Protein AF-A0A8C6LA77-F1 (afdb_monomer_lite)

Foldseek 3Di:
DDDDDDDDDDDDDDDDDDDDDDDDDDDDDDDDDPPPPPPPDDDDDPPPVVVVVVVVVVVVVVVVVVVLLVLQVPQPPRDSPDDDDSVRSVVSSVVVVVVVVVVVLVVVVVVDVVVDDDDDDVVVVVVVVVVVVVVVVPPPPDD

InterPro domains:
  IPR011598 Myc-type, basic helix-loop-helix (bHLH) domain [PF00010] (52-101)
  IPR011598 Myc-type, basic helix-loop-helix (bHLH) domain [PS50888] (48-100)
  I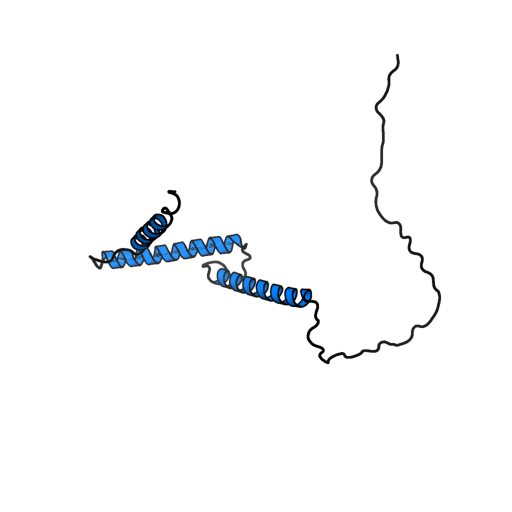PR011598 Myc-type, basic helix-loop-helix (bHLH) domain [SM00353] (54-106)
  IPR036638 Helix-loop-helix DNA-binding domain superfamily [G3DSA:4.10.280.10] (48-111)
  IPR036638 Helix-loop-helix DNA-binding domain superfamily [SSF47459] (47-121)
  IPR050283 E-box Binding Transcriptional Regulators [PTHR23349] (13-109)

Organism: Nothobranchius furzeri (NCBI:txid105023)

Structure (mmCIF, N/CA/C/O backbone):
data_AF-A0A8C6LA77-F1
#
_entry.id   AF-A0A8C6LA77-F1
#
loop_
_atom_site.group_PDB
_atom_site.id
_atom_site.type_symbol
_atom_site.label_atom_id
_atom_site.label_alt_id
_atom_site.label_comp_id
_atom_site.label_asym_id
_atom_site.label_entity_id
_atom_site.label_seq_id
_atom_site.pdbx_PDB_ins_code
_atom_site.Cartn_x
_atom_site.Cartn_y
_atom_site.Cartn_z
_atom_site.occupancy
_atom_site.B_iso_or_equiv
_atom_site.auth_seq_id
_atom_site.auth_comp_id
_atom_site.auth_asym_id
_atom_site.auth_atom_id
_atom_site.pdbx_PDB_model_num
ATOM 1 N N . MET A 1 1 ? 3.614 74.530 -35.720 1.00 43.62 1 MET A N 1
ATOM 2 C CA . MET A 1 1 ? 3.972 73.926 -34.421 1.00 43.62 1 MET A CA 1
ATOM 3 C C . MET A 1 1 ? 3.167 72.638 -34.346 1.00 43.62 1 MET A C 1
ATOM 5 O O . MET A 1 1 ? 2.021 72.685 -33.938 1.00 43.62 1 MET A O 1
ATOM 9 N N . ASP A 1 2 ? 3.510 71.564 -35.046 1.00 40.81 2 ASP A N 1
ATOM 10 C CA . ASP A 1 2 ? 4.758 70.787 -35.110 1.00 40.81 2 ASP A CA 1
ATOM 11 C C . ASP A 1 2 ? 5.117 70.062 -33.802 1.00 40.81 2 ASP A C 1
ATOM 13 O O . ASP A 1 2 ? 5.082 70.667 -32.730 1.00 40.81 2 ASP A O 1
ATOM 17 N N . SER A 1 3 ? 5.530 68.798 -33.966 1.00 47.41 3 SER A N 1
ATOM 18 C CA . SER A 1 3 ? 5.806 67.699 -33.011 1.00 47.41 3 SER A CA 1
ATOM 19 C C . SER A 1 3 ? 4.584 66.811 -32.690 1.00 47.41 3 SER A C 1
ATOM 21 O O . SER A 1 3 ? 3.667 67.244 -32.009 1.00 47.41 3 SER A O 1
ATOM 23 N N . GLY A 1 4 ? 4.449 65.551 -33.120 1.00 45.41 4 GLY A N 1
ATOM 24 C CA . GLY A 1 4 ? 5.397 64.615 -33.728 1.00 45.41 4 GLY A CA 1
ATOM 25 C C . GLY A 1 4 ? 5.729 63.456 -32.774 1.00 45.41 4 GLY A C 1
ATOM 26 O O . GLY A 1 4 ? 6.327 63.683 -31.729 1.00 45.41 4 GLY A O 1
ATOM 27 N N . ASN A 1 5 ? 5.411 62.231 -33.219 1.00 51.69 5 ASN A N 1
ATOM 28 C CA . ASN A 1 5 ? 6.022 60.941 -32.857 1.00 51.69 5 ASN A CA 1
ATOM 29 C C . ASN A 1 5 ? 5.365 60.048 -31.774 1.00 51.69 5 ASN A C 1
ATOM 31 O O . ASN A 1 5 ? 5.666 60.145 -30.588 1.00 51.69 5 ASN A O 1
ATOM 35 N N . CYS A 1 6 ? 4.647 59.013 -32.224 1.00 45.75 6 CYS A N 1
ATOM 36 C CA . CYS A 1 6 ? 4.926 57.646 -31.776 1.00 45.75 6 CYS A CA 1
ATOM 37 C C . CYS A 1 6 ? 4.721 56.663 -32.942 1.00 45.75 6 CYS A C 1
ATOM 39 O O . CYS A 1 6 ? 3.707 56.667 -33.637 1.00 45.75 6 CYS A O 1
ATOM 41 N N . SER A 1 7 ? 5.774 55.897 -33.208 1.00 49.66 7 SER A N 1
ATOM 42 C CA . SER A 1 7 ? 5.964 55.075 -34.395 1.00 49.66 7 SER A CA 1
ATOM 43 C C . SER A 1 7 ? 5.082 53.831 -34.387 1.00 49.66 7 SER A C 1
ATOM 45 O O . SER A 1 7 ? 5.090 53.056 -33.433 1.00 49.66 7 SER A O 1
ATOM 47 N N . GLY A 1 8 ? 4.380 53.604 -35.497 1.00 44.94 8 GLY A N 1
ATOM 48 C CA . GLY A 1 8 ? 3.814 52.304 -35.822 1.00 44.94 8 GLY A CA 1
ATOM 49 C C . GLY A 1 8 ? 4.915 51.339 -36.256 1.00 44.94 8 GLY A C 1
ATOM 50 O O . GLY A 1 8 ? 5.707 51.654 -37.140 1.00 44.94 8 GLY A O 1
ATOM 51 N N . THR A 1 9 ? 4.935 50.152 -35.658 1.00 52.31 9 THR A N 1
ATOM 52 C CA . THR A 1 9 ? 5.522 48.962 -36.280 1.00 52.31 9 THR A CA 1
ATOM 53 C C . THR A 1 9 ? 4.551 47.807 -36.076 1.00 52.31 9 THR A C 1
ATOM 55 O O . THR A 1 9 ? 4.222 47.433 -34.954 1.00 52.31 9 THR A O 1
ATOM 58 N N . VAL A 1 10 ? 4.028 47.320 -37.195 1.00 56.78 10 VAL A N 1
ATOM 59 C CA . VAL A 1 10 ? 3.268 46.081 -37.339 1.00 56.78 10 VAL A CA 1
ATOM 60 C C . VAL A 1 10 ? 4.244 45.024 -37.851 1.00 56.78 10 VAL A C 1
ATOM 62 O O . VAL A 1 10 ? 4.868 45.241 -38.884 1.00 56.78 10 VAL A O 1
ATOM 65 N N . VAL A 1 11 ? 4.398 43.917 -37.129 1.00 59.44 11 VAL A N 1
ATOM 66 C CA . VAL A 1 11 ? 5.002 42.659 -37.611 1.00 59.44 11 VAL A CA 1
ATOM 67 C C . VAL A 1 11 ? 4.238 41.539 -36.893 1.00 59.44 11 VAL A C 1
ATOM 69 O O . VAL A 1 11 ? 4.265 41.464 -35.670 1.00 59.44 11 VAL A O 1
ATOM 72 N N . ASP A 1 12 ? 3.181 41.015 -37.505 1.00 52.16 12 ASP A N 1
ATOM 73 C CA . ASP A 1 12 ? 3.120 39.845 -38.400 1.00 52.16 12 ASP A CA 1
ATOM 74 C C . ASP A 1 12 ? 3.591 38.536 -37.742 1.00 52.16 12 ASP A C 1
ATOM 76 O O . ASP A 1 12 ? 4.764 38.333 -37.430 1.00 52.16 12 ASP A O 1
ATOM 80 N N . ASP A 1 13 ? 2.595 37.687 -37.507 1.00 51.09 13 ASP A N 1
ATOM 81 C CA . ASP A 1 13 ? 2.624 36.338 -36.960 1.00 51.09 13 ASP A CA 1
ATOM 82 C C . ASP A 1 13 ? 2.495 35.385 -38.152 1.00 51.09 13 ASP A C 1
ATOM 84 O O . ASP A 1 13 ? 1.468 35.438 -38.831 1.00 51.09 13 ASP A O 1
ATOM 88 N N . SER A 1 14 ? 3.507 34.555 -38.446 1.00 58.09 14 SER A N 1
ATOM 89 C CA . SER A 1 14 ? 3.315 33.301 -39.196 1.00 58.09 14 SER A CA 1
ATOM 90 C C . SER A 1 14 ? 4.569 32.411 -39.312 1.00 58.09 14 SER A C 1
ATOM 92 O O . SER A 1 14 ? 5.694 32.878 -39.123 1.00 58.09 14 SER A O 1
ATOM 94 N N . PRO A 1 15 ? 4.385 31.098 -39.581 1.00 55.16 15 PRO A N 1
ATOM 95 C CA . PRO A 1 15 ? 5.269 30.033 -39.118 1.00 55.16 15 PRO A CA 1
ATOM 96 C C . PRO A 1 15 ? 6.163 29.406 -40.205 1.00 55.16 15 PRO A C 1
ATOM 98 O O . PRO A 1 15 ? 5.907 29.513 -41.395 1.00 55.16 15 PRO A O 1
ATOM 101 N N . ALA A 1 16 ? 7.148 28.643 -39.719 1.00 46.25 16 ALA A N 1
ATOM 102 C CA . ALA A 1 16 ? 7.680 27.379 -40.247 1.00 46.25 16 ALA A CA 1
ATOM 103 C C . ALA A 1 16 ? 8.174 27.251 -41.711 1.00 46.25 16 ALA A C 1
ATOM 105 O O . ALA A 1 16 ? 7.462 27.458 -42.684 1.00 46.25 16 ALA A O 1
ATOM 106 N N . SER A 1 17 ? 9.343 26.599 -41.794 1.00 41.84 17 SER A N 1
ATOM 107 C CA . SER A 1 17 ? 9.828 25.746 -42.893 1.00 41.84 17 SER A CA 1
ATOM 108 C C . SER A 1 17 ? 10.598 26.420 -44.033 1.00 41.84 17 SER A C 1
ATOM 110 O O . SER A 1 17 ? 10.056 26.708 -45.093 1.00 41.84 17 SER A O 1
ATOM 112 N N . SER A 1 18 ? 11.923 26.471 -43.876 1.00 44.66 18 SER A N 1
ATOM 113 C CA . SER A 1 18 ? 12.855 26.408 -45.008 1.00 44.66 18 SER A CA 1
ATOM 114 C C . SER A 1 18 ? 13.509 25.022 -45.041 1.00 44.66 18 SER A C 1
ATOM 116 O O . SER A 1 18 ? 14.269 24.703 -44.124 1.00 44.66 18 SER A O 1
ATOM 118 N N . PRO A 1 19 ? 13.274 24.183 -46.064 1.00 50.53 19 PRO A N 1
ATOM 119 C CA . PRO A 1 19 ? 14.117 23.030 -46.327 1.00 50.53 19 PRO A CA 1
ATOM 120 C C . PRO A 1 19 ? 15.267 23.460 -47.246 1.00 50.53 19 PRO A C 1
ATOM 122 O O . PRO A 1 19 ? 15.080 23.700 -48.433 1.00 50.53 19 PRO A O 1
ATOM 125 N N . SER A 1 20 ? 16.477 23.540 -46.702 1.00 41.97 20 SER A N 1
ATOM 126 C CA . SER A 1 20 ? 17.706 23.621 -47.495 1.00 41.97 20 SER A CA 1
ATOM 127 C C . SER A 1 20 ? 18.575 22.430 -47.122 1.00 41.97 20 SER A C 1
ATOM 129 O O . SER A 1 20 ? 19.354 22.467 -46.172 1.00 41.97 20 SER A O 1
ATOM 131 N N . SER A 1 21 ? 18.407 21.333 -47.847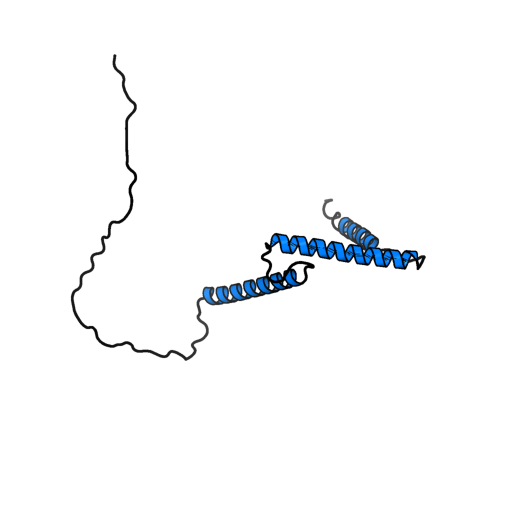 1.00 42.31 21 SER A N 1
ATOM 132 C CA . SER A 1 21 ? 19.323 20.198 -47.805 1.00 42.31 21 SER A CA 1
ATOM 133 C C . SER A 1 21 ? 19.520 19.710 -49.227 1.00 42.31 21 SER A C 1
ATOM 135 O O . SER A 1 21 ? 18.754 18.895 -49.729 1.00 42.31 21 SER A O 1
ATOM 137 N N . SER A 1 22 ? 20.555 20.236 -49.874 1.00 44.75 22 SER A N 1
ATOM 138 C CA . SER A 1 22 ? 21.170 19.581 -51.022 1.00 44.75 22 SER A CA 1
ATOM 139 C C . SER A 1 22 ? 22.040 18.440 -50.502 1.00 44.75 22 SER A C 1
ATOM 141 O O . SER A 1 22 ? 22.968 18.679 -49.727 1.00 44.75 22 SER A O 1
ATOM 143 N N . PRO A 1 23 ? 21.763 17.206 -50.932 1.00 46.91 23 PRO A N 1
ATOM 144 C CA . PRO A 1 23 ? 22.861 16.378 -51.403 1.00 46.91 23 PRO A CA 1
ATOM 145 C C . PRO A 1 23 ? 22.468 15.662 -52.700 1.00 46.91 23 PRO A C 1
ATOM 147 O O . PRO A 1 23 ? 21.567 14.828 -52.714 1.00 46.91 23 PRO A O 1
ATOM 150 N N . SER A 1 24 ? 23.191 15.941 -53.783 1.00 43.06 24 SER A N 1
ATOM 151 C CA . SER A 1 24 ? 23.350 14.955 -54.858 1.00 43.06 24 SER A CA 1
ATOM 152 C C . SER A 1 24 ? 24.413 13.951 -54.402 1.00 43.06 24 SER A C 1
ATOM 154 O O . SER A 1 24 ? 25.433 14.364 -53.843 1.00 43.06 24 SER A O 1
ATOM 156 N N . PRO A 1 25 ? 24.191 12.642 -54.600 1.00 52.75 25 PRO A N 1
ATOM 157 C CA . PRO A 1 25 ? 24.661 12.055 -55.849 1.00 52.75 25 PRO A CA 1
ATOM 158 C C . PRO A 1 25 ? 23.685 11.046 -56.469 1.00 52.75 25 PRO A C 1
ATOM 160 O O . PRO A 1 25 ? 23.032 10.252 -55.793 1.00 52.75 25 PRO A O 1
ATOM 163 N N . ASP A 1 26 ? 23.649 11.068 -57.796 1.00 46.97 26 ASP A N 1
ATOM 164 C CA . ASP A 1 26 ? 23.035 10.050 -58.635 1.00 46.97 26 ASP A CA 1
ATOM 165 C C . ASP A 1 26 ? 23.728 8.689 -58.487 1.00 46.97 26 ASP A C 1
ATOM 167 O O . ASP A 1 26 ? 24.954 8.587 -58.525 1.00 46.97 26 ASP A O 1
ATOM 171 N N . GLY A 1 27 ? 22.915 7.630 -58.504 1.00 41.50 27 GLY A N 1
ATOM 172 C CA . GLY A 1 27 ? 23.244 6.461 -59.314 1.00 41.50 27 GLY A CA 1
ATOM 173 C C . GLY A 1 27 ? 23.547 5.139 -58.603 1.00 41.50 27 GLY A C 1
ATOM 174 O O . GLY A 1 27 ? 24.692 4.832 -58.300 1.00 41.50 27 GLY A O 1
ATOM 175 N N . ARG A 1 28 ? 22.531 4.266 -58.671 1.00 42.69 28 ARG A N 1
ATOM 176 C CA . ARG A 1 28 ? 22.606 2.825 -59.002 1.00 42.69 28 ARG A CA 1
ATOM 177 C C . ARG A 1 28 ? 22.763 1.819 -57.847 1.00 42.69 28 ARG A C 1
ATOM 179 O O . ARG A 1 28 ? 23.587 1.947 -56.957 1.00 42.69 28 ARG A O 1
ATOM 186 N N . HIS A 1 29 ? 21.984 0.743 -58.009 1.00 42.62 29 HIS A N 1
ATOM 187 C CA . HIS A 1 29 ? 22.003 -0.553 -57.320 1.00 42.62 29 HIS A CA 1
ATOM 188 C C . HIS A 1 29 ? 21.158 -0.730 -56.045 1.00 42.62 29 HIS A C 1
ATOM 190 O O . HIS A 1 29 ? 21.636 -0.807 -54.917 1.00 42.62 29 HIS A O 1
ATOM 196 N N . ARG A 1 30 ? 19.857 -0.957 -56.280 1.00 53.50 30 ARG A N 1
ATOM 197 C CA . ARG A 1 30 ? 19.121 -2.006 -55.566 1.00 53.50 30 ARG A CA 1
ATOM 198 C C . ARG A 1 30 ? 19.884 -3.322 -55.758 1.00 53.50 30 ARG A C 1
ATOM 200 O O . ARG A 1 30 ? 19.782 -3.880 -56.837 1.00 53.50 30 ARG A O 1
ATOM 207 N N . ASP A 1 31 ? 20.593 -3.798 -54.740 1.00 41.62 31 ASP A N 1
ATOM 208 C CA . ASP A 1 31 ? 20.888 -5.225 -54.599 1.00 41.62 31 ASP A CA 1
ATOM 209 C C . ASP A 1 31 ? 21.104 -5.629 -53.137 1.00 41.62 31 ASP A C 1
ATOM 211 O O . ASP A 1 31 ? 22.018 -5.195 -52.442 1.00 41.62 31 ASP A O 1
ATOM 215 N N . LEU A 1 32 ? 20.162 -6.442 -52.664 1.00 52.91 32 LEU A N 1
ATOM 216 C CA . LEU A 1 32 ? 20.386 -7.689 -51.935 1.00 52.91 32 LEU A CA 1
ATOM 217 C C . LEU A 1 32 ? 21.676 -7.830 -51.103 1.00 52.91 32 LEU A C 1
ATOM 219 O O . LEU A 1 32 ? 22.432 -8.767 -51.307 1.00 52.91 32 LEU A O 1
ATOM 223 N N . HIS A 1 33 ? 21.837 -7.048 -50.035 1.00 52.47 33 HIS A N 1
ATOM 224 C CA . HIS A 1 33 ? 22.624 -7.495 -48.875 1.00 52.47 33 HIS A CA 1
ATOM 225 C C . HIS A 1 33 ? 21.898 -7.223 -47.555 1.00 52.47 33 HIS A C 1
ATOM 227 O O . HIS A 1 33 ? 22.401 -6.606 -46.621 1.00 52.47 33 HIS A O 1
ATOM 233 N N . ARG A 1 34 ? 20.696 -7.803 -47.446 1.00 47.56 34 ARG A N 1
ATOM 234 C CA . ARG A 1 34 ? 20.112 -8.202 -46.160 1.00 47.56 34 ARG A CA 1
ATOM 235 C C . ARG A 1 34 ? 20.887 -9.414 -45.632 1.00 47.56 34 ARG A C 1
ATOM 237 O O . ARG A 1 34 ? 20.362 -10.524 -45.584 1.00 47.56 34 ARG A O 1
ATOM 244 N N . ALA A 1 35 ? 22.138 -9.203 -45.234 1.00 44.62 35 ALA A N 1
ATOM 245 C CA . ALA A 1 35 ? 22.849 -10.154 -44.396 1.00 44.62 35 ALA A CA 1
ATOM 246 C C . ALA A 1 35 ? 22.228 -10.076 -42.996 1.00 44.62 35 ALA A C 1
ATOM 248 O O . ALA A 1 35 ? 22.548 -9.213 -42.181 1.00 44.62 35 ALA A O 1
ATOM 249 N N . ARG A 1 36 ? 21.260 -10.962 -42.740 1.00 52.12 36 ARG A N 1
ATOM 250 C CA . ARG A 1 36 ? 20.850 -11.305 -41.380 1.00 52.12 36 ARG A CA 1
ATOM 251 C C . ARG A 1 36 ? 22.030 -11.998 -40.705 1.00 52.12 36 ARG A C 1
ATOM 253 O O . ARG A 1 36 ? 22.119 -13.221 -40.718 1.00 52.12 36 ARG A O 1
ATOM 260 N N . THR A 1 37 ? 22.916 -11.224 -40.097 1.00 48.28 37 THR A N 1
ATOM 261 C CA . THR A 1 37 ? 23.861 -11.770 -39.130 1.00 48.28 37 THR A CA 1
ATOM 262 C C . THR A 1 37 ? 23.092 -11.996 -37.836 1.00 48.28 37 THR A C 1
ATOM 264 O O . THR A 1 37 ? 22.841 -11.073 -37.064 1.00 48.28 37 THR A O 1
ATOM 267 N N . LEU A 1 38 ? 22.660 -13.239 -37.630 1.00 52.47 38 LEU A N 1
ATOM 268 C CA . LEU A 1 38 ? 22.356 -13.770 -36.308 1.00 52.47 38 LEU A CA 1
ATOM 269 C C . LEU A 1 38 ? 23.588 -13.533 -35.421 1.00 52.47 38 LEU A C 1
ATOM 271 O O . LEU A 1 38 ? 24.592 -14.220 -35.561 1.00 52.47 38 LEU A O 1
ATOM 275 N N . GLN A 1 39 ? 23.521 -12.552 -34.523 1.00 52.09 39 GLN A N 1
ATOM 276 C CA . GLN A 1 39 ? 24.440 -12.426 -33.390 1.00 52.09 39 GLN A CA 1
ATOM 277 C C . GLN A 1 39 ? 23.684 -12.815 -32.120 1.00 52.09 39 GLN A C 1
ATOM 279 O O . GLN A 1 39 ? 23.390 -12.000 -31.253 1.00 52.09 39 GLN A O 1
ATOM 284 N N . ASN A 1 40 ? 23.354 -14.104 -32.047 1.00 49.53 40 ASN A N 1
ATOM 285 C CA . ASN A 1 40 ? 23.265 -14.802 -30.774 1.00 49.53 40 ASN A CA 1
ATOM 286 C C . ASN A 1 40 ? 24.672 -15.334 -30.481 1.00 49.53 40 ASN A C 1
ATOM 288 O O . ASN A 1 40 ? 25.138 -16.246 -31.155 1.00 49.53 40 ASN A O 1
ATOM 292 N N . GLY A 1 41 ? 25.352 -14.749 -29.500 1.00 42.38 41 GLY A N 1
ATOM 293 C CA . GLY A 1 41 ? 26.675 -15.197 -29.071 1.00 42.38 41 GLY A CA 1
ATOM 294 C C . GLY A 1 41 ? 27.332 -14.139 -28.204 1.00 42.38 41 GLY A C 1
ATOM 295 O O . GLY A 1 41 ? 27.762 -13.106 -28.702 1.00 42.38 41 GLY A O 1
ATOM 296 N N . GLY A 1 42 ? 27.318 -14.372 -26.895 1.00 49.59 42 GLY A N 1
ATOM 297 C CA . GLY A 1 42 ? 27.671 -13.399 -25.875 1.00 49.59 42 GLY A CA 1
ATOM 298 C C . GLY A 1 42 ? 29.047 -12.760 -26.042 1.00 49.59 42 GLY A C 1
ATOM 299 O O . GLY A 1 42 ? 30.056 -13.437 -26.196 1.00 49.59 42 GLY A O 1
ATOM 300 N N . LEU A 1 43 ? 29.071 -11.441 -25.879 1.00 51.44 43 LEU A N 1
ATOM 301 C CA . LEU A 1 43 ? 30.236 -10.700 -25.421 1.00 51.44 43 LEU A CA 1
ATOM 302 C C . LEU A 1 43 ? 29.771 -9.857 -24.240 1.00 51.44 43 LEU A C 1
ATOM 304 O O . LEU A 1 43 ? 29.064 -8.857 -24.378 1.00 51.44 43 LEU A O 1
ATOM 308 N N . GLY A 1 44 ? 30.097 -10.351 -23.051 1.00 51.19 44 GLY A N 1
ATOM 309 C CA . GLY A 1 44 ? 29.797 -9.685 -21.802 1.00 51.19 44 GLY A CA 1
ATOM 310 C C . GLY A 1 44 ? 30.407 -8.286 -21.719 1.00 51.19 44 GLY A C 1
ATOM 311 O O . GLY A 1 44 ? 31.458 -7.976 -22.276 1.00 51.19 44 GLY A O 1
ATOM 312 N N . GLY A 1 45 ? 29.751 -7.456 -20.914 1.00 58.22 45 GLY A N 1
ATOM 313 C CA . GLY A 1 45 ? 30.499 -6.668 -19.940 1.00 58.22 45 GLY A CA 1
ATOM 314 C C . GLY A 1 45 ? 31.076 -5.330 -20.386 1.00 58.22 45 GLY A C 1
ATOM 315 O O . GLY A 1 45 ? 31.911 -4.794 -19.670 1.00 58.22 45 GLY A O 1
ATOM 316 N N . ARG A 1 46 ? 30.635 -4.737 -21.499 1.00 58.50 46 ARG A N 1
ATOM 317 C CA . ARG A 1 46 ? 30.894 -3.305 -21.777 1.00 58.50 46 ARG A CA 1
ATOM 318 C C . ARG A 1 46 ? 29.646 -2.534 -22.191 1.00 58.50 46 ARG A C 1
ATOM 320 O O . ARG A 1 46 ? 29.723 -1.485 -22.827 1.00 58.50 46 ARG A O 1
ATOM 327 N N . GLY A 1 47 ? 28.481 -3.038 -21.781 1.00 61.09 47 GLY A N 1
ATOM 328 C CA . GLY A 1 47 ? 27.253 -2.257 -21.772 1.00 61.09 47 GLY A CA 1
ATOM 329 C C . GLY A 1 47 ? 27.510 -1.003 -20.951 1.00 61.09 47 GLY A C 1
ATOM 330 O O . GLY A 1 47 ? 27.728 -1.097 -19.746 1.00 61.09 47 GLY A O 1
ATOM 331 N N . ARG A 1 48 ? 27.574 0.134 -21.651 1.00 67.25 48 ARG A N 1
ATOM 332 C CA . ARG A 1 48 ? 27.786 1.492 -21.133 1.00 67.25 48 ARG A CA 1
ATOM 333 C C . ARG A 1 48 ? 27.240 1.560 -19.702 1.00 67.25 48 ARG A C 1
ATOM 335 O O . ARG A 1 48 ? 26.061 1.250 -19.551 1.00 67.25 48 ARG A O 1
ATOM 342 N N . PRO A 1 49 ? 28.023 1.924 -18.670 1.00 75.12 49 PRO A N 1
ATOM 343 C CA . PRO A 1 49 ? 27.577 1.902 -17.269 1.00 75.12 49 PRO A CA 1
ATOM 344 C C . PRO A 1 49 ? 26.179 2.508 -17.050 1.00 75.12 49 PRO A C 1
ATOM 346 O O . PRO A 1 49 ? 25.393 2.012 -16.248 1.00 75.12 49 PRO A O 1
ATOM 349 N N . ALA A 1 50 ? 25.819 3.507 -17.862 1.00 86.44 50 ALA A N 1
ATOM 350 C CA . ALA A 1 50 ? 24.479 4.079 -17.952 1.00 86.44 50 ALA A CA 1
ATOM 351 C C . ALA A 1 50 ? 23.347 3.064 -18.246 1.00 86.44 50 ALA A C 1
ATOM 353 O O . ALA A 1 50 ? 22.294 3.146 -17.627 1.00 86.44 50 ALA A O 1
ATOM 354 N N . ALA A 1 51 ? 23.534 2.099 -19.151 1.00 90.06 51 ALA A N 1
ATOM 355 C CA . ALA A 1 51 ? 22.543 1.073 -19.484 1.00 90.06 51 ALA A CA 1
ATOM 356 C C . ALA A 1 51 ? 22.332 0.074 -18.335 1.00 90.06 51 ALA A C 1
ATOM 358 O O . ALA A 1 51 ? 21.193 -0.276 -18.025 1.00 90.06 51 ALA A O 1
ATOM 359 N N . ALA A 1 52 ? 23.413 -0.339 -17.665 1.00 92.00 52 ALA A N 1
ATOM 360 C CA . ALA A 1 52 ? 23.331 -1.189 -16.479 1.00 92.00 52 ALA A CA 1
ATOM 361 C C . ALA A 1 52 ? 22.648 -0.455 -15.311 1.00 92.00 52 ALA A C 1
ATOM 363 O O . ALA A 1 52 ? 21.768 -1.016 -14.657 1.00 92.00 52 ALA A O 1
ATOM 364 N N . ASN A 1 53 ? 22.986 0.819 -15.092 1.00 94.88 53 ASN A N 1
ATOM 365 C CA . ASN A 1 53 ? 22.342 1.655 -14.079 1.00 94.88 53 ASN A CA 1
ATOM 366 C C . ASN A 1 53 ? 20.858 1.894 -14.389 1.00 94.88 53 ASN A C 1
ATOM 368 O O . ASN A 1 53 ? 20.025 1.766 -13.497 1.00 94.88 53 ASN A O 1
ATOM 372 N N . ALA A 1 54 ? 20.504 2.157 -15.649 1.00 95.31 54 ALA A N 1
ATOM 373 C CA . ALA A 1 54 ? 19.112 2.308 -16.066 1.00 95.31 54 ALA A CA 1
ATOM 374 C C . ALA A 1 54 ? 18.300 1.023 -15.838 1.00 95.31 54 ALA A C 1
ATOM 376 O O . ALA A 1 54 ? 17.158 1.091 -15.390 1.00 95.31 54 ALA A O 1
ATOM 377 N N . ALA A 1 55 ? 18.876 -0.153 -16.111 1.00 96.19 55 ALA A N 1
ATOM 378 C CA . ALA A 1 55 ? 18.223 -1.430 -15.826 1.00 96.19 55 ALA A CA 1
ATOM 379 C C . ALA A 1 55 ? 17.984 -1.623 -14.320 1.00 96.19 55 ALA A C 1
ATOM 381 O O . ALA A 1 55 ? 16.876 -1.973 -13.917 1.00 96.19 55 ALA A O 1
ATOM 382 N N . ARG A 1 56 ? 18.988 -1.324 -13.485 1.00 97.25 56 ARG A N 1
ATOM 383 C CA . ARG A 1 56 ? 18.863 -1.384 -12.020 1.00 97.25 56 ARG A CA 1
ATOM 384 C C . ARG A 1 56 ? 17.786 -0.438 -11.495 1.00 97.25 56 ARG A C 1
ATOM 386 O O . ARG A 1 56 ? 16.980 -0.850 -10.665 1.00 97.25 56 ARG A O 1
ATOM 393 N N . GLU A 1 57 ? 17.737 0.795 -11.998 1.00 97.94 57 GLU A N 1
ATOM 394 C CA . GLU A 1 57 ? 16.757 1.778 -11.530 1.00 97.94 57 GLU A CA 1
ATOM 395 C C . GLU A 1 57 ? 15.328 1.393 -11.915 1.00 97.94 57 GLU A C 1
ATOM 397 O O . GLU A 1 57 ? 14.415 1.525 -11.102 1.00 97.94 57 GLU A O 1
ATOM 402 N N . ARG A 1 58 ? 15.124 0.810 -13.104 1.00 98.19 58 ARG A N 1
ATOM 403 C CA . ARG A 1 58 ? 13.818 0.240 -13.473 1.00 98.19 58 ARG A CA 1
ATOM 404 C C . ARG A 1 58 ? 13.391 -0.862 -12.509 1.00 98.19 58 ARG A C 1
ATOM 406 O O . ARG A 1 58 ? 12.248 -0.843 -12.063 1.00 98.19 58 ARG A O 1
ATOM 413 N N . SER A 1 59 ? 14.292 -1.780 -12.153 1.00 98.38 59 SER A N 1
ATOM 414 C CA . SER A 1 59 ? 13.991 -2.823 -11.166 1.00 98.38 59 SER A CA 1
ATOM 415 C C . SER A 1 59 ? 13.648 -2.227 -9.801 1.00 98.38 59 SER A C 1
ATOM 417 O O . SER A 1 59 ? 12.658 -2.629 -9.198 1.00 98.38 59 SER A O 1
ATOM 419 N N . ARG A 1 60 ? 14.399 -1.218 -9.336 1.00 98.56 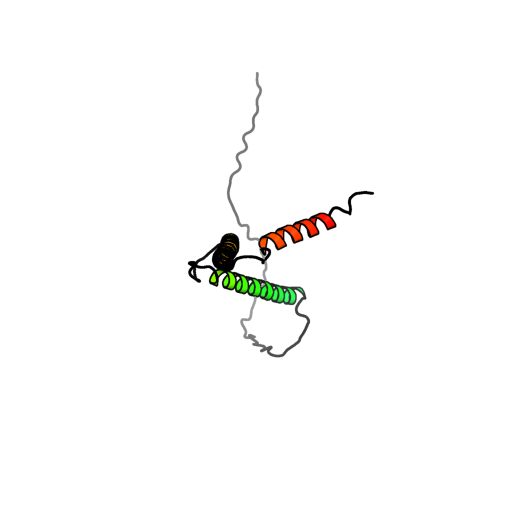60 ARG A N 1
ATOM 420 C CA . ARG A 1 60 ? 14.120 -0.520 -8.070 1.00 98.56 60 ARG A CA 1
ATOM 421 C C . ARG A 1 60 ? 12.727 0.111 -8.069 1.00 98.56 60 ARG A C 1
ATOM 423 O O . ARG A 1 60 ? 11.954 -0.101 -7.137 1.00 98.56 60 ARG A O 1
ATOM 430 N N . VAL A 1 61 ? 12.389 0.852 -9.125 1.00 98.50 61 VAL A N 1
ATOM 431 C CA . VAL A 1 61 ? 11.074 1.491 -9.285 1.00 98.50 61 VAL A CA 1
ATOM 432 C C . VAL A 1 61 ? 9.959 0.449 -9.379 1.00 98.50 61 VAL A C 1
ATOM 434 O O . VAL A 1 61 ? 8.902 0.646 -8.782 1.00 98.50 61 VAL A O 1
ATOM 437 N N . GLN A 1 62 ? 10.186 -0.670 -10.072 1.00 98.56 62 GLN A N 1
ATOM 438 C CA . GLN A 1 62 ? 9.209 -1.753 -10.157 1.00 98.56 62 GLN A CA 1
ATOM 439 C C . GLN A 1 62 ? 8.947 -2.379 -8.783 1.00 98.56 62 GLN A C 1
ATOM 441 O O . GLN A 1 62 ? 7.787 -2.551 -8.420 1.00 98.56 62 GLN A O 1
ATOM 446 N N . THR A 1 63 ? 9.989 -2.641 -7.988 1.00 98.56 63 THR A N 1
ATOM 447 C CA . THR A 1 63 ? 9.844 -3.126 -6.607 1.00 98.56 63 THR A CA 1
ATOM 448 C C . THR A 1 63 ? 9.032 -2.153 -5.756 1.00 98.56 63 THR A C 1
ATOM 450 O O . THR A 1 63 ? 8.098 -2.569 -5.072 1.00 98.56 63 THR A O 1
ATOM 453 N N . LEU A 1 64 ? 9.330 -0.851 -5.835 1.00 98.50 64 LEU A N 1
ATOM 454 C CA . LEU A 1 64 ? 8.576 0.177 -5.111 1.00 98.50 64 LEU A CA 1
ATOM 455 C C . LEU A 1 64 ? 7.108 0.226 -5.546 1.00 98.50 64 LEU A C 1
ATOM 457 O O . LEU A 1 64 ? 6.222 0.349 -4.704 1.00 98.50 64 LEU A O 1
ATOM 461 N N . ARG A 1 65 ? 6.836 0.106 -6.850 1.00 97.31 65 ARG A N 1
ATOM 462 C CA . ARG A 1 65 ? 5.470 0.065 -7.380 1.00 97.31 65 ARG A CA 1
ATOM 463 C C . ARG A 1 65 ? 4.711 -1.149 -6.858 1.00 97.31 65 ARG A C 1
ATOM 465 O O . ARG A 1 65 ? 3.568 -0.996 -6.442 1.00 97.31 65 ARG A O 1
ATOM 472 N N . THR A 1 66 ? 5.333 -2.325 -6.869 1.00 98.00 66 THR A N 1
ATOM 473 C CA . THR A 1 66 ? 4.722 -3.545 -6.335 1.00 98.00 66 THR A CA 1
ATOM 474 C C . THR A 1 66 ? 4.400 -3.378 -4.853 1.00 98.00 66 THR A C 1
ATOM 476 O O . THR A 1 66 ? 3.251 -3.559 -4.474 1.00 98.00 66 THR A O 1
ATOM 479 N N . ALA A 1 67 ? 5.358 -2.936 -4.031 1.00 98.06 67 ALA A N 1
ATOM 480 C CA . ALA A 1 67 ? 5.133 -2.711 -2.601 1.00 98.06 67 ALA A CA 1
ATOM 481 C C . ALA A 1 67 ? 4.019 -1.683 -2.328 1.00 98.06 67 ALA A C 1
ATOM 483 O O . ALA A 1 67 ? 3.213 -1.864 -1.420 1.00 98.06 67 ALA A O 1
ATOM 484 N N . PHE A 1 68 ? 3.940 -0.624 -3.137 1.00 97.62 68 PHE A N 1
ATOM 485 C CA . PHE A 1 68 ? 2.883 0.379 -3.029 1.00 97.62 68 PHE A CA 1
ATOM 486 C C . PHE A 1 68 ? 1.493 -0.194 -3.359 1.00 97.62 68 PHE A C 1
ATOM 488 O O . PHE A 1 68 ? 0.525 0.102 -2.664 1.00 97.62 68 PHE A O 1
ATOM 495 N N . LEU A 1 69 ? 1.387 -1.047 -4.384 1.00 95.88 69 LEU A N 1
ATOM 496 C CA . LEU A 1 69 ? 0.134 -1.736 -4.709 1.00 95.88 69 LEU A CA 1
ATOM 497 C C . LEU A 1 69 ? -0.246 -2.768 -3.642 1.00 95.88 69 LEU A C 1
ATOM 499 O O . LEU A 1 69 ? -1.425 -2.917 -3.343 1.00 95.88 69 LEU A O 1
ATOM 503 N N . GLU A 1 70 ? 0.723 -3.470 -3.051 1.00 96.81 70 GLU A N 1
ATOM 504 C CA . GLU A 1 70 ? 0.465 -4.342 -1.898 1.00 96.81 70 GLU A CA 1
ATOM 505 C C . GLU A 1 70 ? -0.078 -3.544 -0.710 1.00 96.81 70 GLU A C 1
ATOM 507 O O . GLU A 1 70 ? -1.082 -3.939 -0.128 1.00 96.81 70 GLU A O 1
ATOM 512 N N . LEU A 1 71 ? 0.500 -2.377 -0.402 1.00 97.44 71 LEU A N 1
ATOM 513 C CA . LEU A 1 71 ? -0.029 -1.493 0.638 1.00 97.44 71 LEU A CA 1
ATOM 514 C C . LEU A 1 71 ? -1.478 -1.077 0.354 1.00 97.44 71 LEU A C 1
ATOM 516 O O . LEU A 1 71 ? -2.304 -1.099 1.256 1.00 97.44 71 LEU A O 1
ATOM 520 N N . GLN A 1 72 ? -1.812 -0.734 -0.891 1.00 96.75 72 GLN A N 1
ATOM 521 C CA . GLN A 1 72 ? -3.187 -0.386 -1.249 1.00 96.75 72 GLN A CA 1
ATOM 522 C C . GLN A 1 72 ? -4.158 -1.558 -1.034 1.00 96.75 72 GLN A C 1
ATOM 524 O O . GLN A 1 72 ? -5.273 -1.344 -0.568 1.00 96.75 72 GLN A O 1
ATOM 529 N N . ARG A 1 73 ? -3.741 -2.793 -1.337 1.00 95.56 73 ARG A N 1
ATOM 530 C CA . ARG A 1 73 ? -4.577 -3.994 -1.163 1.00 95.56 73 ARG A CA 1
ATOM 531 C C . ARG A 1 73 ? -4.902 -4.311 0.295 1.00 95.56 73 ARG A C 1
ATOM 533 O O . ARG A 1 73 ? -5.880 -5.009 0.539 1.00 95.56 73 ARG A O 1
ATOM 540 N N . THR A 1 74 ? -4.105 -3.835 1.253 1.00 95.44 74 THR A N 1
ATOM 541 C CA . THR A 1 74 ? -4.387 -4.039 2.684 1.00 95.44 74 THR A CA 1
ATOM 542 C C . THR A 1 74 ? -5.388 -3.030 3.248 1.00 95.44 74 THR A C 1
ATOM 544 O O . THR A 1 74 ? -5.856 -3.212 4.374 1.00 95.44 74 THR A O 1
ATOM 547 N N . LEU A 1 75 ? -5.734 -1.980 2.492 1.00 95.81 75 LEU A N 1
ATOM 548 C CA . LEU A 1 75 ? -6.690 -0.972 2.934 1.00 95.81 75 LEU A CA 1
ATOM 549 C C . LEU A 1 75 ? -8.122 -1.521 2.900 1.00 95.81 75 LEU A C 1
ATOM 551 O O . LEU A 1 75 ? -8.555 -2.059 1.878 1.00 95.81 75 LEU A O 1
ATOM 555 N N . PRO A 1 76 ? -8.897 -1.350 3.984 1.00 91.69 76 PRO A N 1
ATOM 556 C CA . PRO A 1 76 ? -10.289 -1.767 4.001 1.00 91.69 76 PRO A CA 1
ATOM 557 C C . PRO A 1 76 ? -11.113 -0.908 3.037 1.00 91.69 76 PRO A C 1
ATOM 559 O O . PRO A 1 76 ? -10.876 0.292 2.896 1.00 91.69 76 PRO A O 1
ATOM 562 N N . SER A 1 77 ? -12.116 -1.518 2.404 1.00 81.69 77 SER A N 1
ATOM 563 C CA . SER A 1 77 ? -13.104 -0.832 1.554 1.00 81.69 77 SER A CA 1
ATOM 564 C C . SER A 1 77 ? -12.542 -0.131 0.311 1.00 81.69 77 SER A C 1
ATOM 566 O O . SER A 1 77 ? -13.267 0.613 -0.347 1.00 81.69 77 SER A O 1
ATOM 568 N N . VAL A 1 78 ? -11.280 -0.388 -0.043 1.00 87.06 78 VAL A N 1
ATOM 569 C CA . VAL A 1 78 ? -10.669 0.064 -1.295 1.00 87.06 78 VAL A CA 1
ATOM 570 C C . VAL A 1 78 ? -10.583 -1.132 -2.246 1.00 87.06 78 VAL A C 1
ATOM 572 O O . VAL A 1 78 ? -9.779 -2.036 -2.012 1.00 87.06 78 VAL A O 1
ATOM 575 N N . PRO A 1 79 ? -11.377 -1.170 -3.331 1.00 84.62 79 PRO A N 1
ATOM 576 C CA . PRO A 1 79 ? -11.217 -2.186 -4.364 1.00 84.62 79 PRO A CA 1
ATOM 577 C C . PRO A 1 79 ? -9.792 -2.164 -4.954 1.00 84.62 79 PRO A C 1
ATOM 579 O O . PRO A 1 79 ? -9.240 -1.076 -5.167 1.00 84.62 79 PRO A O 1
ATOM 582 N N . PRO A 1 80 ? -9.179 -3.328 -5.242 1.00 78.75 80 PRO A N 1
ATOM 583 C CA . PRO A 1 80 ? -7.770 -3.434 -5.644 1.00 78.75 80 PRO A CA 1
ATOM 584 C C . PRO A 1 80 ? -7.447 -2.776 -6.997 1.00 78.75 80 PRO A C 1
ATOM 586 O O . PRO A 1 80 ? -6.284 -2.518 -7.298 1.00 78.75 80 PRO A O 1
ATOM 589 N N . ASP A 1 81 ? -8.461 -2.505 -7.811 1.00 81.50 81 ASP A N 1
ATOM 590 C CA . ASP A 1 81 ? -8.407 -1.842 -9.114 1.00 81.50 81 ASP A CA 1
ATOM 591 C C . ASP A 1 81 ? -8.675 -0.327 -9.044 1.00 81.50 81 ASP A C 1
ATOM 593 O O . ASP A 1 81 ? -8.545 0.383 -10.047 1.00 81.50 81 ASP A O 1
ATOM 597 N N . THR A 1 82 ? -8.984 0.196 -7.853 1.00 90.94 82 THR A N 1
ATOM 598 C CA . THR A 1 82 ? -9.208 1.630 -7.644 1.00 90.94 82 THR A CA 1
ATOM 599 C C . THR A 1 82 ? -7.920 2.409 -7.873 1.00 90.94 82 THR A C 1
ATOM 601 O O . THR A 1 82 ? -6.858 2.077 -7.349 1.00 90.94 82 THR A O 1
ATOM 604 N N . LYS A 1 83 ? -8.000 3.500 -8.632 1.00 91.81 83 LYS A N 1
ATOM 605 C CA . LYS A 1 83 ? -6.863 4.403 -8.824 1.00 91.81 83 LYS A CA 1
ATOM 606 C C . LYS A 1 83 ? -6.836 5.430 -7.699 1.00 91.81 83 LYS A C 1
ATOM 608 O O . LYS A 1 83 ? -7.552 6.423 -7.759 1.00 91.81 83 LYS A O 1
ATOM 613 N N . LEU A 1 84 ? -5.998 5.193 -6.697 1.00 92.50 84 LEU A N 1
ATOM 614 C CA . LEU A 1 84 ? -5.699 6.164 -5.647 1.00 92.50 84 LEU A CA 1
ATOM 615 C C . LEU A 1 84 ? -4.382 6.885 -5.937 1.00 92.50 84 LEU A C 1
ATOM 617 O O . LEU A 1 84 ? -3.463 6.321 -6.541 1.00 92.50 84 LEU A O 1
ATOM 621 N N . SER A 1 85 ? -4.276 8.142 -5.504 1.00 96.56 85 SER A N 1
ATOM 622 C CA . SER A 1 85 ? -2.998 8.847 -5.569 1.00 96.56 85 SER A CA 1
ATOM 623 C C . SER A 1 85 ? -2.007 8.264 -4.553 1.00 96.56 85 SER A C 1
ATOM 625 O O . SER A 1 85 ? -2.386 7.619 -3.573 1.00 96.56 85 SER A O 1
ATOM 627 N N . LYS A 1 86 ? -0.705 8.520 -4.759 1.00 96.50 86 LYS A N 1
ATOM 628 C CA . LYS A 1 86 ? 0.336 8.119 -3.796 1.00 96.50 86 LYS A CA 1
ATOM 629 C C . LYS A 1 86 ? 0.068 8.660 -2.398 1.00 96.50 86 LYS A C 1
ATOM 631 O O . LYS A 1 86 ? 0.310 7.959 -1.424 1.00 96.50 86 LYS A O 1
ATOM 636 N N . LEU A 1 87 ? -0.424 9.892 -2.323 1.00 97.88 87 LEU A N 1
ATOM 637 C CA . LEU A 1 87 ? -0.722 10.547 -1.063 1.00 97.88 87 LEU A CA 1
ATOM 638 C C . LEU A 1 87 ? -1.939 9.912 -0.385 1.00 97.88 87 LEU A C 1
ATOM 640 O O . LEU A 1 87 ? -1.852 9.580 0.792 1.00 97.88 87 LEU A O 1
ATOM 644 N N . ASP A 1 88 ? -3.021 9.670 -1.128 1.00 96.38 88 ASP A N 1
ATOM 645 C CA . ASP A 1 88 ? -4.254 9.112 -0.559 1.00 96.38 88 ASP A CA 1
ATOM 646 C C . ASP A 1 88 ? -4.025 7.728 0.047 1.00 96.38 88 ASP A C 1
ATOM 648 O O . ASP A 1 88 ? -4.472 7.469 1.159 1.00 96.38 88 ASP A O 1
ATOM 652 N N . VAL A 1 89 ? -3.269 6.852 -0.628 1.00 96.81 89 VAL A N 1
ATOM 653 C CA . VAL A 1 89 ? -2.918 5.530 -0.072 1.00 96.81 89 VAL A CA 1
ATOM 654 C C . VAL A 1 89 ? -2.138 5.671 1.234 1.00 96.81 89 VAL A C 1
ATOM 656 O O . VAL A 1 89 ? -2.410 4.945 2.187 1.00 96.81 89 VAL A O 1
ATOM 659 N N . LEU A 1 90 ? -1.191 6.612 1.313 1.00 98.12 90 LEU A N 1
ATOM 660 C CA . LEU A 1 90 ? -0.409 6.842 2.532 1.00 98.12 90 LEU A CA 1
ATOM 661 C C . LEU A 1 90 ? -1.274 7.408 3.671 1.00 98.12 90 LEU A C 1
ATOM 663 O O . LEU A 1 90 ? -1.142 6.976 4.819 1.00 98.12 90 LEU A O 1
ATOM 667 N N . ILE A 1 91 ? -2.187 8.334 3.366 1.00 97.38 91 ILE A N 1
ATOM 668 C CA . ILE A 1 91 ? -3.137 8.890 4.341 1.00 97.38 91 ILE A CA 1
ATOM 669 C C . ILE A 1 91 ? -4.096 7.801 4.840 1.00 97.38 91 ILE A C 1
ATOM 671 O O . ILE A 1 91 ? -4.288 7.647 6.046 1.00 97.38 91 ILE A O 1
ATOM 675 N N . LEU A 1 92 ? -4.673 7.004 3.940 1.00 96.94 92 LEU A N 1
ATOM 676 C CA . LEU A 1 92 ? -5.581 5.916 4.304 1.00 96.94 92 LEU A CA 1
ATOM 677 C C . LEU A 1 92 ? -4.873 4.838 5.129 1.00 96.94 92 LEU A C 1
ATOM 679 O O . LEU A 1 92 ? -5.425 4.384 6.128 1.00 96.94 92 LEU A O 1
ATOM 683 N N . ALA A 1 93 ? -3.639 4.471 4.774 1.00 97.81 93 ALA A N 1
ATOM 684 C CA . ALA A 1 93 ? -2.851 3.498 5.529 1.00 97.81 93 ALA A CA 1
ATOM 685 C C . ALA A 1 93 ? -2.567 3.973 6.956 1.00 97.81 93 ALA A C 1
ATOM 687 O O . ALA A 1 93 ? -2.808 3.240 7.913 1.00 97.81 93 ALA A O 1
ATOM 688 N N . THR A 1 94 ? -2.103 5.214 7.116 1.00 97.75 94 THR A N 1
ATOM 689 C CA . THR A 1 94 ? -1.834 5.789 8.445 1.00 97.75 94 THR A CA 1
ATOM 690 C C . THR A 1 94 ? -3.110 5.910 9.280 1.00 97.75 94 THR A C 1
ATOM 692 O O . THR A 1 94 ? -3.112 5.543 10.456 1.00 97.75 94 THR A O 1
ATOM 695 N N . THR A 1 95 ? -4.219 6.318 8.659 1.00 97.06 95 THR A N 1
ATOM 696 C CA . THR A 1 95 ? -5.545 6.355 9.293 1.00 97.06 95 THR A CA 1
ATOM 697 C C . THR A 1 95 ? -5.997 4.963 9.735 1.00 97.06 95 THR A C 1
ATOM 699 O O . THR A 1 95 ? -6.500 4.798 10.847 1.00 97.06 95 THR A O 1
ATOM 702 N N . TYR A 1 96 ? -5.788 3.940 8.904 1.00 97.81 96 TYR A N 1
ATOM 703 C CA . TYR A 1 96 ? -6.188 2.576 9.230 1.00 97.81 96 TYR A CA 1
ATOM 704 C C . TYR A 1 96 ? -5.334 1.966 10.346 1.00 97.81 96 TYR A C 1
ATOM 706 O O . TYR A 1 96 ? -5.884 1.356 11.263 1.00 97.81 96 TYR A O 1
ATOM 714 N N . ILE A 1 97 ? -4.019 2.209 10.348 1.00 97.38 97 ILE A N 1
ATOM 715 C CA . ILE A 1 97 ? -3.144 1.848 11.473 1.00 97.38 97 ILE A CA 1
ATOM 716 C C . ILE A 1 97 ? -3.663 2.493 12.765 1.00 97.38 97 ILE A C 1
ATOM 718 O O . ILE A 1 97 ? -3.843 1.798 13.762 1.00 97.38 97 ILE A O 1
ATOM 722 N N . ALA A 1 98 ? -3.977 3.793 12.755 1.00 95.25 98 ALA A N 1
ATOM 723 C CA . ALA A 1 98 ? -4.517 4.484 13.928 1.00 95.25 98 ALA A CA 1
ATOM 724 C C . ALA A 1 98 ? -5.857 3.887 14.402 1.00 95.25 98 ALA A C 1
ATOM 726 O O . ALA A 1 98 ? -6.076 3.715 15.605 1.00 95.25 98 ALA A O 1
ATOM 727 N N . HIS A 1 99 ? -6.738 3.526 13.467 1.00 96.44 99 HIS A N 1
ATOM 728 C CA . HIS A 1 99 ? -8.002 2.857 13.766 1.00 96.44 99 HIS A CA 1
ATOM 729 C C . HIS A 1 99 ? -7.798 1.490 14.438 1.00 96.44 99 HIS A C 1
ATOM 731 O O . HIS A 1 99 ? -8.435 1.208 15.459 1.00 96.44 99 HIS A O 1
ATOM 737 N N . LEU A 1 100 ? -6.906 0.653 13.897 1.00 96.06 100 LEU A N 1
ATOM 738 C CA . LEU A 1 100 ? -6.588 -0.657 14.468 1.00 96.06 100 LEU A CA 1
ATOM 739 C C . LEU A 1 100 ? -5.960 -0.517 15.856 1.00 96.06 100 LEU A C 1
ATOM 741 O O . LEU A 1 100 ? -6.414 -1.175 16.788 1.00 96.06 100 LEU A O 1
ATOM 745 N N . THR A 1 101 ? -5.004 0.400 16.026 1.00 94.94 101 THR A N 1
ATOM 746 C CA . THR A 1 101 ? -4.391 0.696 17.329 1.00 94.94 101 THR A CA 1
ATOM 747 C C . THR A 1 101 ? -5.449 1.080 18.360 1.00 94.94 101 THR A C 1
ATOM 749 O O . THR A 1 101 ? -5.506 0.482 19.430 1.00 94.94 101 THR A O 1
ATOM 752 N N . ARG A 1 102 ? -6.359 2.009 18.029 1.00 92.56 102 ARG A N 1
ATOM 753 C CA . ARG A 1 102 ? -7.445 2.414 18.937 1.00 92.56 102 ARG A CA 1
ATOM 754 C C . ARG A 1 102 ? -8.390 1.257 19.261 1.00 92.56 102 ARG A C 1
ATOM 756 O O . ARG A 1 102 ? -8.844 1.145 20.396 1.00 92.56 102 ARG A O 1
ATOM 763 N N . THR A 1 103 ? -8.715 0.426 18.274 1.00 94.00 103 THR A N 1
ATOM 764 C CA . THR A 1 103 ? -9.587 -0.743 18.460 1.00 94.00 103 THR A CA 1
ATOM 765 C C . THR A 1 103 ? -8.957 -1.749 19.422 1.00 94.00 103 THR A C 1
ATOM 767 O O . THR A 1 103 ? -9.615 -2.167 20.374 1.00 94.00 103 THR A O 1
ATOM 770 N N . LEU A 1 104 ? -7.671 -2.062 19.244 1.00 93.19 104 LEU A N 1
ATOM 771 C CA . LEU A 1 104 ? -6.929 -2.960 20.129 1.00 93.19 104 LEU A CA 1
ATOM 772 C C . LEU A 1 104 ? -6.777 -2.385 21.543 1.00 93.19 104 LEU A C 1
ATOM 774 O O . LEU A 1 104 ? -6.971 -3.110 22.519 1.00 93.19 104 LEU A O 1
ATOM 778 N N . THR A 1 105 ? -6.495 -1.086 21.679 1.00 88.44 105 THR A N 1
ATOM 779 C CA . THR A 1 105 ? -6.421 -0.418 22.987 1.00 88.44 105 THR A CA 1
ATOM 780 C C . THR A 1 105 ? -7.756 -0.483 23.721 1.00 88.44 105 THR A C 1
ATOM 782 O O . THR A 1 105 ? -7.779 -0.914 24.865 1.00 88.44 105 THR A O 1
ATOM 785 N N . LYS A 1 106 ? -8.881 -0.173 23.064 1.00 82.88 106 LYS A N 1
ATOM 786 C CA . LYS A 1 106 ? -10.217 -0.270 23.682 1.00 82.88 106 LYS A CA 1
ATOM 787 C C . LYS A 1 106 ? -10.555 -1.686 24.150 1.00 82.88 106 LYS A C 1
ATOM 789 O O . LYS A 1 106 ? -11.128 -1.858 25.220 1.00 82.88 106 LYS A O 1
ATOM 794 N N . GLN A 1 107 ? -10.222 -2.704 23.353 1.00 81.44 107 GLN A N 1
ATOM 795 C CA . GLN A 1 107 ? -10.422 -4.104 23.744 1.00 81.44 107 GLN A CA 1
ATOM 796 C C . GLN A 1 107 ? -9.563 -4.466 24.957 1.00 81.44 107 GLN A C 1
ATOM 798 O O . GLN A 1 107 ? -10.039 -5.113 25.884 1.00 81.44 107 GLN A O 1
ATOM 803 N N . THR A 1 108 ? -8.317 -4.001 24.967 1.00 77.88 108 THR A N 1
ATOM 804 C CA . THR A 1 108 ? -7.382 -4.203 26.074 1.00 77.88 108 THR A CA 1
ATOM 805 C C . THR A 1 108 ? -7.872 -3.500 27.342 1.00 77.88 108 THR A C 1
ATOM 807 O O . THR A 1 108 ? -7.925 -4.124 28.392 1.00 77.88 108 THR A O 1
ATOM 810 N N . GLU A 1 109 ? -8.327 -2.249 27.252 1.00 70.25 109 GLU A N 1
ATOM 811 C CA . GLU A 1 109 ? -8.938 -1.498 28.357 1.00 70.25 109 GLU A CA 1
ATOM 812 C C . GLU A 1 109 ? -10.193 -2.190 28.899 1.00 70.25 109 GLU A C 1
ATOM 814 O O . GLU A 1 109 ? -10.333 -2.316 30.109 1.00 70.25 109 GLU A O 1
ATOM 819 N N . ALA A 1 110 ? -11.076 -2.703 28.036 1.00 70.12 110 ALA A N 1
ATOM 820 C CA . ALA A 1 110 ? -12.249 -3.462 28.470 1.00 70.12 110 ALA A CA 1
ATOM 821 C C . ALA A 1 110 ? -11.856 -4.751 29.215 1.00 70.12 110 ALA A C 1
ATOM 823 O O . ALA A 1 110 ? -12.428 -5.067 30.257 1.00 70.12 110 ALA A O 1
ATOM 824 N N . LEU A 1 111 ? -10.840 -5.470 28.726 1.00 64.12 111 LEU A N 1
ATOM 825 C CA . LEU A 1 111 ? -10.302 -6.657 29.396 1.00 64.12 111 LEU A CA 1
ATOM 826 C C . LEU A 1 111 ? -9.579 -6.315 30.706 1.00 64.12 111 LEU A C 1
ATOM 828 O O . LEU A 1 111 ? -9.652 -7.087 31.655 1.00 64.12 111 LEU A O 1
ATOM 832 N N . HIS A 1 112 ? -8.906 -5.168 30.783 1.00 60.91 112 HIS A N 1
ATOM 833 C CA . HIS A 1 112 ? -8.181 -4.710 31.971 1.00 60.91 112 HIS A CA 1
ATOM 834 C C . HIS A 1 112 ? -9.118 -4.105 33.023 1.00 60.91 112 HIS A C 1
ATOM 836 O O . HIS A 1 112 ? -8.898 -4.282 34.213 1.00 60.91 112 HIS A O 1
ATOM 842 N N . SER A 1 113 ? -10.220 -3.476 32.613 1.00 61.31 113 SER A N 1
ATOM 843 C CA . SER A 1 113 ? -11.272 -3.022 33.527 1.00 61.31 113 SER A CA 1
ATOM 844 C C . SER A 1 113 ? -12.030 -4.199 34.157 1.00 61.31 113 SER A C 1
ATOM 846 O O . SER A 1 113 ? -12.586 -4.054 35.241 1.00 61.31 113 SER A O 1
ATOM 848 N N . LEU A 1 114 ? -12.030 -5.367 33.500 1.00 58.91 114 LEU A N 1
ATOM 849 C CA . LEU A 1 114 ? -12.522 -6.641 34.045 1.00 58.91 114 LEU A CA 1
ATOM 850 C C . LEU A 1 114 ? -11.455 -7.396 34.857 1.00 58.91 114 LEU A C 1
ATOM 852 O O . LEU A 1 114 ? -11.789 -8.252 35.673 1.00 58.91 114 LEU A O 1
ATOM 856 N N . LYS A 1 115 ? -10.175 -7.088 34.637 1.00 56.41 115 LYS A N 1
ATOM 857 C CA . LYS A 1 115 ? -9.016 -7.742 35.247 1.00 56.41 115 LYS A CA 1
ATOM 858 C C . LYS A 1 115 ? -8.230 -6.694 36.029 1.00 56.41 115 LYS A C 1
ATOM 860 O O . LYS A 1 115 ? -7.172 -6.250 35.597 1.00 56.41 115 LYS A O 1
ATOM 865 N N . GLY A 1 116 ? -8.835 -6.244 37.127 1.00 54.66 116 GLY A N 1
ATOM 866 C CA . GLY A 1 116 ? -8.307 -5.177 37.968 1.00 54.66 116 GLY A CA 1
ATOM 867 C C . GLY A 1 116 ? -6.841 -5.375 38.370 1.00 54.66 116 GLY A C 1
ATOM 868 O O . GLY A 1 116 ? -6.387 -6.503 38.549 1.00 54.66 116 GLY A O 1
ATOM 869 N N . GLU A 1 117 ? -6.173 -4.231 38.551 1.00 54.47 117 GLU A N 1
ATOM 870 C CA . GLU A 1 117 ? -4.869 -4.025 39.202 1.00 54.47 117 GLU A CA 1
ATOM 871 C C . GLU A 1 117 ? -3.617 -4.568 38.470 1.00 54.47 117 GLU A C 1
ATOM 873 O O . GLU A 1 117 ? -3.362 -5.767 38.404 1.00 54.47 117 GLU A O 1
ATOM 878 N N . GLY A 1 118 ? -2.762 -3.648 37.984 1.00 55.72 118 GLY A N 1
ATOM 879 C CA . GLY A 1 118 ? -1.306 -3.874 37.961 1.00 55.72 118 GLY A CA 1
ATOM 880 C C . GLY A 1 118 ? -0.509 -3.585 36.680 1.00 55.72 118 GLY A C 1
ATOM 881 O O . GLY A 1 118 ? 0.711 -3.453 36.770 1.00 55.72 118 GLY A O 1
ATOM 882 N N . TYR A 1 119 ? -1.115 -3.456 35.494 1.00 56.72 119 TYR A N 1
ATOM 883 C CA . TYR A 1 119 ? -0.335 -3.339 34.247 1.00 56.72 119 TYR A CA 1
ATOM 884 C C . TYR A 1 119 ? -0.275 -1.908 33.701 1.00 56.72 119 TYR A C 1
ATOM 886 O O . TYR A 1 119 ? -1.242 -1.386 33.146 1.00 56.72 119 TYR A O 1
ATOM 894 N N . LEU A 1 120 ? 0.904 -1.289 33.838 1.00 59.91 120 LEU A N 1
ATOM 895 C CA . LEU A 1 120 ? 1.244 0.010 33.260 1.00 59.91 120 LEU A CA 1
ATOM 896 C C . LEU A 1 120 ? 0.996 -0.003 31.738 1.00 59.91 120 LEU A C 1
ATOM 898 O O . LEU A 1 120 ? 1.557 -0.812 30.998 1.00 59.91 120 LEU A O 1
ATOM 902 N N . HIS A 1 121 ? 0.125 0.894 31.280 1.00 61.50 121 HIS A N 1
ATOM 903 C CA . HIS A 1 121 ? -0.399 0.935 29.916 1.00 61.50 121 HIS A CA 1
ATOM 904 C C . HIS A 1 121 ? 0.699 1.260 28.871 1.00 61.50 121 HIS A C 1
ATOM 906 O O . HIS A 1 121 ? 1.517 2.152 29.107 1.00 61.50 121 HIS A O 1
ATOM 912 N N . PRO A 1 122 ? 0.726 0.626 27.679 1.00 61.09 122 PRO A N 1
ATOM 913 C CA . PRO A 1 122 ? 1.782 0.836 26.678 1.00 61.09 122 PRO A CA 1
ATOM 914 C C . PRO A 1 122 ? 1.879 2.280 26.158 1.00 61.09 122 PRO A C 1
ATOM 916 O O . PRO A 1 122 ? 2.953 2.716 25.751 1.00 61.09 122 PRO A O 1
ATOM 919 N N . VAL A 1 123 ? 0.793 3.059 26.223 1.00 60.16 123 VAL A N 1
ATOM 920 C CA . VAL A 1 123 ? 0.833 4.493 25.874 1.00 60.16 123 VAL A CA 1
ATOM 921 C C . VAL A 1 123 ? 1.570 5.309 26.947 1.00 60.16 123 VAL A C 1
ATOM 923 O O . VAL A 1 123 ? 2.242 6.281 26.618 1.00 60.16 123 VAL A O 1
ATOM 926 N N . VAL A 1 124 ? 1.534 4.872 28.212 1.00 64.56 124 VAL A N 1
ATOM 927 C CA . VAL A 1 124 ? 2.332 5.464 29.299 1.00 64.56 124 VAL A CA 1
ATOM 928 C C . VAL A 1 124 ? 3.811 5.116 29.115 1.00 64.56 124 VAL A C 1
ATOM 930 O O . VAL A 1 124 ? 4.653 5.993 29.265 1.00 64.56 124 VAL A O 1
ATOM 933 N N . TYR A 1 125 ? 4.137 3.891 28.679 1.00 66.62 125 TYR A N 1
ATOM 934 C CA . TYR A 1 125 ? 5.504 3.538 28.271 1.00 66.62 125 TYR A CA 1
ATOM 935 C C . TYR A 1 125 ? 6.005 4.404 27.116 1.00 66.62 125 TYR A C 1
ATOM 937 O O . TYR A 1 125 ? 7.132 4.881 27.178 1.00 66.62 125 TYR A O 1
ATOM 945 N N . PHE A 1 126 ? 5.188 4.645 26.085 1.00 62.31 126 PHE A N 1
ATOM 946 C CA . PHE A 1 126 ? 5.567 5.548 24.995 1.00 62.31 126 PHE A CA 1
ATOM 947 C C . PHE A 1 126 ? 5.802 6.976 25.493 1.00 62.31 126 PHE A C 1
ATOM 949 O O . PHE A 1 126 ? 6.799 7.579 25.111 1.00 62.31 126 PHE A O 1
ATOM 956 N N . GLY A 1 127 ? 4.951 7.487 26.389 1.00 68.50 127 GLY A N 1
ATOM 957 C CA . GLY A 1 127 ? 5.155 8.789 27.030 1.00 68.50 127 GLY A CA 1
ATOM 958 C C . GLY A 1 127 ? 6.465 8.861 27.822 1.00 68.50 127 GLY A C 1
ATOM 959 O O . GLY A 1 127 ? 7.263 9.769 27.606 1.00 68.50 127 GLY A O 1
ATOM 960 N N . ILE A 1 128 ? 6.740 7.862 28.666 1.00 71.12 128 ILE A N 1
ATOM 961 C CA . ILE A 1 128 ? 7.966 7.779 29.478 1.00 71.12 128 ILE A CA 1
ATOM 962 C C . ILE A 1 128 ? 9.212 7.623 28.594 1.00 71.12 128 ILE A C 1
ATOM 964 O O . ILE A 1 128 ? 10.230 8.272 28.829 1.00 71.12 128 ILE A O 1
ATOM 968 N N . LEU A 1 129 ? 9.149 6.794 27.550 1.00 70.81 129 LEU A N 1
ATOM 969 C CA . LEU A 1 129 ? 10.252 6.609 26.604 1.00 70.81 129 LEU A CA 1
ATOM 970 C C . LEU A 1 129 ? 10.483 7.858 25.747 1.00 70.81 129 LEU A C 1
ATOM 972 O O . LEU A 1 129 ? 11.627 8.163 25.410 1.00 70.81 129 LEU A O 1
ATOM 976 N N . GLN A 1 130 ? 9.429 8.609 25.425 1.00 68.06 130 GLN A N 1
ATOM 977 C CA . GLN A 1 130 ? 9.532 9.877 24.713 1.00 68.06 130 GLN A CA 1
ATOM 978 C C . GLN A 1 130 ? 10.142 10.968 25.600 1.00 68.06 130 GLN A C 1
ATOM 980 O O . GLN A 1 130 ? 11.012 11.700 25.133 1.00 68.06 130 GLN A O 1
ATOM 985 N N . GLU A 1 131 ? 9.782 11.039 26.885 1.00 71.69 131 GLU A N 1
ATOM 986 C CA . GLU A 1 131 ? 10.474 11.905 27.849 1.00 71.69 131 GLU A CA 1
ATOM 987 C C . GLU A 1 131 ? 11.942 11.513 28.037 1.00 71.69 131 GLU A C 1
ATOM 989 O O . GLU A 1 131 ? 12.816 12.379 28.001 1.00 71.69 131 GLU A O 1
ATOM 994 N N . TYR A 1 132 ? 12.242 10.219 28.154 1.00 72.06 132 TYR A N 1
ATOM 995 C CA . TYR A 1 132 ? 13.613 9.715 28.228 1.00 72.06 132 TYR A CA 1
ATOM 996 C C . TYR A 1 132 ? 14.437 10.107 26.988 1.00 72.06 132 TYR A C 1
ATOM 998 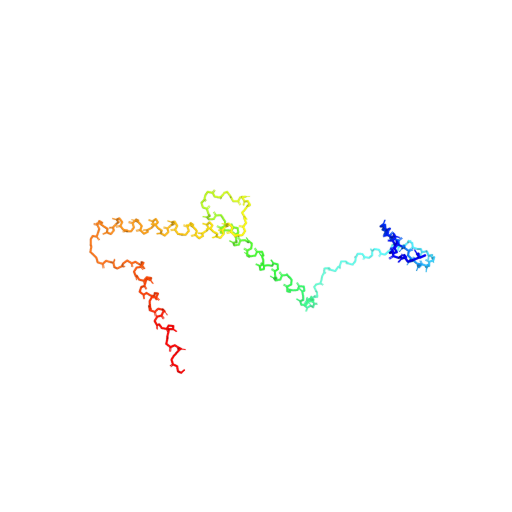O O . TYR A 1 132 ? 15.563 10.597 27.103 1.00 72.06 132 TYR A O 1
ATOM 1006 N N . TYR A 1 133 ? 13.853 9.975 25.794 1.00 66.31 133 TYR A N 1
ATOM 1007 C CA . TYR A 1 133 ? 14.478 10.376 24.533 1.00 66.31 133 TYR A CA 1
ATOM 1008 C C . TYR A 1 133 ? 14.683 11.900 24.432 1.00 66.31 133 TYR A C 1
ATOM 1010 O O . TYR A 1 133 ? 15.742 12.357 23.998 1.00 66.31 133 TYR A O 1
ATOM 1018 N N . ASN A 1 134 ? 13.717 12.702 24.889 1.00 69.12 134 ASN A N 1
ATOM 1019 C CA . ASN A 1 134 ? 13.817 14.164 24.902 1.00 69.12 134 ASN A CA 1
ATOM 1020 C C . ASN A 1 134 ? 14.842 14.673 25.936 1.00 69.12 134 ASN A C 1
ATOM 1022 O O . ASN A 1 134 ? 15.601 15.600 25.649 1.00 69.12 134 ASN A O 1
ATOM 1026 N N . SER A 1 135 ? 14.926 14.028 27.102 1.00 70.75 135 SER A N 1
ATOM 1027 C CA . SER A 1 135 ? 15.862 14.356 28.187 1.00 70.75 135 SER A CA 1
ATOM 1028 C C . SER A 1 135 ? 17.326 14.085 27.810 1.00 70.75 135 SER A C 1
ATOM 1030 O O . SER A 1 135 ? 18.221 14.867 28.142 1.00 70.75 135 SER A O 1
ATOM 1032 N N . HIS A 1 136 ? 17.592 13.024 27.039 1.00 67.62 136 HIS A N 1
ATOM 1033 C CA . HIS A 1 136 ? 18.941 12.728 26.545 1.00 67.62 136 HIS A CA 1
ATOM 1034 C C . HIS A 1 136 ? 19.371 13.564 25.335 1.00 67.62 136 HIS A C 1
ATOM 1036 O O . HIS A 1 136 ? 20.570 13.731 25.112 1.00 67.62 136 HIS A O 1
ATOM 1042 N N . ARG A 1 137 ? 18.428 14.142 24.583 1.00 64.44 137 ARG A N 1
ATOM 1043 C CA . ARG A 1 137 ? 18.739 15.040 23.462 1.00 64.44 137 ARG A CA 1
ATOM 1044 C C . ARG A 1 137 ? 19.163 16.441 23.919 1.00 64.44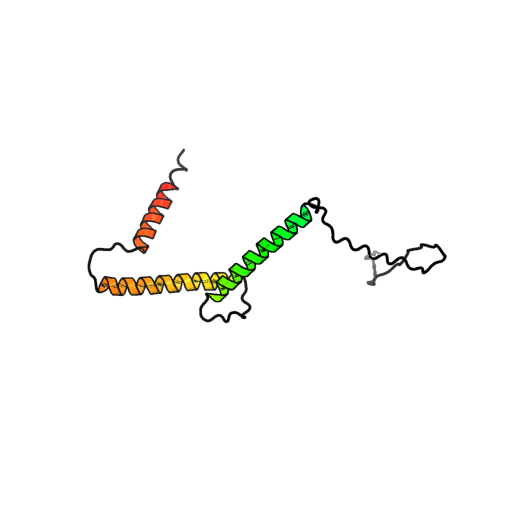 137 ARG A C 1
ATOM 1046 O O . ARG A 1 137 ? 19.953 17.085 23.234 1.00 64.44 137 ARG A O 1
ATOM 1053 N N . ASN A 1 138 ? 18.678 16.903 25.073 1.00 58.09 138 ASN A N 1
ATOM 1054 C CA . ASN A 1 138 ? 18.834 18.293 25.523 1.00 58.09 138 ASN A CA 1
ATOM 1055 C C . ASN A 1 138 ? 20.149 18.589 26.283 1.00 58.09 138 ASN A C 1
ATOM 1057 O O . ASN A 1 138 ? 20.329 19.683 26.806 1.00 58.09 138 ASN A O 1
ATOM 1061 N N . LYS A 1 139 ? 21.088 17.633 26.346 1.00 60.81 139 LYS A N 1
ATOM 1062 C CA . LYS A 1 139 ? 22.384 17.784 27.045 1.00 60.81 139 LYS A CA 1
ATOM 1063 C C . LYS A 1 139 ? 23.528 18.317 26.165 1.00 60.81 139 LYS A C 1
ATOM 1065 O O . LYS A 1 139 ? 24.646 18.430 26.646 1.00 60.81 139 LYS A O 1
ATOM 1070 N N . ASN A 1 140 ? 23.261 18.677 24.906 1.00 50.78 140 ASN A N 1
ATOM 1071 C CA . ASN A 1 140 ? 24.281 19.125 23.941 1.00 50.78 140 ASN A CA 1
ATOM 1072 C C . ASN A 1 140 ? 24.264 20.644 23.660 1.00 50.78 140 ASN A C 1
ATOM 1074 O O . ASN A 1 140 ? 24.709 21.066 22.595 1.00 50.78 140 ASN A O 1
ATOM 1078 N N . HIS A 1 141 ? 23.709 21.471 24.555 1.00 54.78 141 HIS A N 1
ATOM 1079 C CA . HIS A 1 141 ? 23.607 22.924 24.322 1.00 54.78 141 HIS A CA 1
ATOM 1080 C C . HIS A 1 141 ? 24.019 23.816 25.500 1.00 54.78 141 HIS A C 1
ATOM 1082 O O . HIS A 1 141 ? 23.665 24.988 25.536 1.00 54.78 141 HIS A O 1
ATOM 1088 N N . ALA A 1 142 ? 24.792 23.283 26.445 1.00 54.84 142 ALA A N 1
ATOM 1089 C CA . ALA A 1 142 ? 25.443 24.089 27.471 1.00 54.84 142 ALA A CA 1
ATOM 1090 C C . ALA A 1 142 ? 26.959 23.888 27.384 1.00 54.84 142 ALA A C 1
ATOM 1092 O O . ALA A 1 142 ? 27.514 23.039 28.081 1.00 54.84 142 ALA A O 1
ATOM 1093 N N . HIS A 1 143 ? 27.604 24.645 26.497 1.00 44.53 143 HIS A N 1
ATOM 1094 C CA . HIS A 1 143 ? 28.999 25.036 26.658 1.00 44.53 143 HIS A CA 1
ATOM 1095 C C . HIS A 1 143 ? 29.245 26.405 26.026 1.00 44.53 143 HIS A C 1
ATOM 1097 O O . HIS A 1 143 ? 28.620 26.680 24.978 1.00 44.53 143 HIS 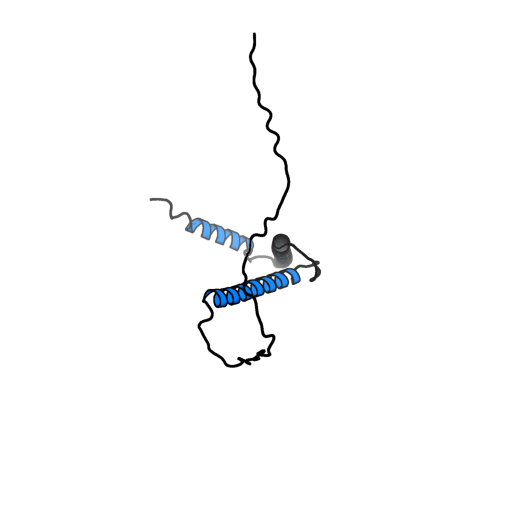A O 1
#

pLDDT: mean 71.13, std 20.67, range [40.81, 98.56]

Radius of gyration: 35.93 Å; chains: 1; bounding box: 44×89×98 Å

Secondary structure (DSSP, 8-state):
----------------------------------------S---S-S-HHHHHHHHHHHHHHHHHHHHHHHHHTSTT--TT----HHHHHHHHHHHHHHHHHHHHHHHHHHHHHS-S----HHHHHHHHHHHHHHHHTTSS--

Sequence (143 aa):
MDSGNCSGTVVDDSPASSPSSSPSPDGRHRDLHRARTLQNGGLGGRGRPAAANAARERSRVQTLRTAFLELQRTLPSVPPDTKLSKLDVLILATTYIAHLTRTLTKQTEALHSLKGEGYLHPVVYFGILQEYYNSHRNKNHAH